Protein AF-L0IAI2-F1 (afdb_monomer_lite)

Organism: Halovivax ruber (strain DSM 18193 / JCM 13892 / XH-70) (NCBI:txid797302)

Sequence (176 aa):
MTDDTSDASGDGGDRSEIDTSEPEEVDPESPGTKSDTTEPTGTSMTYGDVDATESQTPESASETSPMGDLADELSPGSDGAEVQALFDEMDVATLDGERVWAQLEAADDPPTGEIHEREIRDIDKRRYCHQCVHFADPPAVRCEHEGTSILELVDVQTVKVANCPVVLEEESIEDR

pLDDT: mean 70.78, std 18.18, range [42.0, 94.38]

Radius of gyration: 34.03 Å; chains: 1; bounding box: 61×68×107 Å

Structure (mmCIF, N/CA/C/O backbone):
data_AF-L0IAI2-F1
#
_entry.id   AF-L0IAI2-F1
#
loop_
_atom_site.group_PDB
_atom_site.id
_atom_site.type_symbol
_atom_site.label_atom_id
_atom_site.label_alt_id
_atom_site.label_comp_id
_atom_site.label_asym_id
_atom_site.label_entity_id
_atom_site.label_seq_id
_atom_site.pdbx_PDB_ins_code
_atom_site.Cartn_x
_atom_site.Cartn_y
_atom_site.Cartn_z
_atom_site.occupancy
_atom_site.B_iso_or_equiv
_atom_site.auth_seq_id
_atom_site.auth_comp_id
_atom_site.auth_asym_id
_atom_site.auth_atom_id
_atom_site.pdbx_PDB_model_num
ATOM 1 N N . MET A 1 1 ? -31.134 41.685 -59.760 1.00 51.19 1 MET A N 1
ATOM 2 C CA . MET A 1 1 ? -32.005 40.584 -59.311 1.00 51.19 1 MET A CA 1
ATOM 3 C C . MET A 1 1 ? -31.641 40.330 -57.866 1.00 51.19 1 MET A C 1
ATOM 5 O O . MET A 1 1 ? -30.514 39.944 -57.599 1.00 51.19 1 MET A O 1
ATOM 9 N N . THR A 1 2 ? -32.531 40.748 -56.977 1.00 59.38 2 THR A N 1
ATOM 10 C CA . THR A 1 2 ? -32.508 40.552 -55.524 1.00 59.38 2 THR A CA 1
ATOM 11 C C . THR A 1 2 ? -33.102 39.191 -55.180 1.00 59.38 2 THR A C 1
ATOM 13 O O . THR A 1 2 ? -34.096 38.827 -55.802 1.00 59.38 2 THR A O 1
ATOM 16 N N . ASP A 1 3 ? -32.514 38.518 -54.195 1.00 54.16 3 ASP A N 1
ATOM 17 C CA . ASP A 1 3 ? -33.100 37.498 -53.304 1.00 54.16 3 ASP A CA 1
ATOM 18 C C . ASP A 1 3 ? -32.041 37.340 -52.187 1.00 54.16 3 ASP A C 1
ATOM 20 O O . ASP A 1 3 ? -30.896 37.010 -52.490 1.00 54.16 3 ASP A O 1
ATOM 24 N N . ASP A 1 4 ? -32.158 37.917 -50.990 1.00 52.59 4 ASP A N 1
ATOM 25 C CA . ASP A 1 4 ? -33.140 37.742 -49.905 1.00 52.59 4 ASP A CA 1
ATOM 26 C C . ASP A 1 4 ? -33.240 36.303 -49.386 1.00 52.59 4 ASP A C 1
ATOM 28 O O . ASP A 1 4 ? -34.077 35.518 -49.811 1.00 52.59 4 ASP A O 1
ATOM 32 N N . THR A 1 5 ? -32.388 35.981 -48.411 1.00 61.41 5 THR A N 1
ATOM 33 C CA . THR A 1 5 ? -32.703 34.960 -47.410 1.00 61.41 5 THR A CA 1
ATOM 34 C C . THR A 1 5 ? -32.383 35.526 -46.035 1.00 61.41 5 THR A C 1
ATOM 36 O O . THR A 1 5 ? -31.220 35.644 -45.642 1.00 61.41 5 THR A O 1
ATOM 39 N N . SER A 1 6 ? -33.447 35.915 -45.345 1.00 58.81 6 SER A N 1
ATOM 40 C CA . SER A 1 6 ? -33.473 36.257 -43.927 1.00 58.81 6 SER A CA 1
ATOM 41 C C . SER A 1 6 ? -33.656 35.002 -43.057 1.00 58.81 6 SER A C 1
ATOM 43 O O . SER A 1 6 ? -34.162 33.989 -43.536 1.00 58.81 6 SER A O 1
ATOM 45 N N . ASP A 1 7 ? -33.345 35.168 -41.766 1.00 48.59 7 ASP A N 1
ATOM 46 C CA . ASP A 1 7 ? -33.881 34.443 -40.595 1.00 48.59 7 ASP A CA 1
ATOM 47 C C . ASP A 1 7 ? -33.003 33.350 -39.947 1.00 48.59 7 ASP A C 1
ATOM 49 O O . ASP A 1 7 ? -32.886 32.231 -40.437 1.00 48.59 7 ASP A O 1
ATOM 53 N N . ALA A 1 8 ? -32.399 33.681 -38.796 1.00 56.66 8 ALA A N 1
ATOM 54 C CA . ALA A 1 8 ? -32.869 33.175 -37.498 1.00 56.66 8 ALA A CA 1
ATOM 55 C C . ALA A 1 8 ? -32.028 33.749 -36.339 1.00 56.66 8 ALA A C 1
ATOM 57 O O . ALA A 1 8 ? -30.804 33.634 -36.296 1.00 56.66 8 ALA A O 1
ATOM 58 N N . SER A 1 9 ? -32.726 34.370 -35.391 1.00 52.81 9 SER A N 1
ATOM 59 C CA . SER A 1 9 ? -32.230 34.891 -34.117 1.00 52.81 9 SER A CA 1
ATOM 60 C C . SER A 1 9 ? -31.781 33.785 -33.152 1.00 52.81 9 SER A C 1
ATOM 62 O O . SER A 1 9 ? -32.463 32.774 -33.007 1.00 52.81 9 SER A O 1
ATOM 64 N N . GLY A 1 10 ? -30.707 34.045 -32.406 1.00 48.53 10 GLY A N 1
ATOM 65 C CA . GLY A 1 10 ? -30.339 33.364 -31.158 1.00 48.53 10 GLY A CA 1
ATOM 66 C C . GLY A 1 10 ? -29.362 34.265 -30.401 1.00 48.53 10 GLY A C 1
ATOM 67 O O . GLY A 1 10 ? -28.266 34.517 -30.885 1.00 48.53 10 GLY A O 1
ATOM 68 N N . ASP A 1 11 ? -29.865 35.030 -29.433 1.00 50.22 11 ASP A N 1
ATOM 69 C CA . ASP A 1 11 ? -29.604 34.797 -28.003 1.00 50.22 11 ASP A CA 1
ATOM 70 C C . ASP A 1 11 ? -28.122 35.073 -27.655 1.00 50.22 11 ASP A C 1
ATOM 72 O O . ASP A 1 11 ? -27.223 34.302 -27.954 1.00 50.22 11 ASP A O 1
ATOM 76 N N . GLY A 1 12 ? -27.758 36.253 -27.155 1.00 54.12 12 GLY A N 1
ATOM 77 C CA . GLY A 1 12 ? -28.294 36.776 -25.901 1.00 54.12 12 GLY A CA 1
ATOM 78 C C . GLY A 1 12 ? -27.580 36.206 -24.666 1.00 54.12 12 GLY A C 1
ATOM 79 O O . GLY A 1 12 ? -28.111 36.340 -23.575 1.00 54.12 12 GLY A O 1
ATOM 80 N N . GLY A 1 13 ? -26.402 35.587 -24.815 1.00 46.41 13 GLY A N 1
ATOM 81 C CA . GLY A 1 13 ? -25.606 35.048 -23.709 1.00 46.41 13 GLY A CA 1
ATOM 82 C C . GLY A 1 13 ? -24.503 35.992 -23.235 1.00 46.41 13 GLY A C 1
ATOM 83 O O . GLY A 1 13 ? -23.472 36.145 -23.886 1.00 46.41 13 GLY A O 1
ATOM 84 N N . ASP A 1 14 ? -24.769 36.613 -22.096 1.00 46.81 14 ASP A N 1
ATOM 85 C CA . ASP A 1 14 ? -23.903 37.416 -21.243 1.00 46.81 14 ASP A CA 1
ATOM 86 C C . ASP A 1 14 ? -22.479 36.843 -21.099 1.00 46.81 14 ASP A C 1
ATOM 88 O O . ASP A 1 14 ? -22.259 35.711 -20.670 1.00 46.81 14 ASP A O 1
ATOM 92 N N . ARG A 1 15 ? -21.493 37.648 -21.487 1.00 54.19 15 ARG A N 1
ATOM 93 C CA . ARG A 1 15 ? -20.072 37.392 -21.253 1.00 54.19 15 ARG A CA 1
ATOM 94 C C . ARG A 1 15 ? -19.790 37.873 -19.843 1.00 54.19 15 ARG A C 1
ATOM 96 O O . ARG A 1 15 ? -19.491 39.047 -19.658 1.00 54.19 15 ARG A O 1
ATOM 103 N N . SER A 1 16 ? -19.922 36.970 -18.876 1.00 53.28 16 SER A N 1
ATOM 104 C CA . SER A 1 16 ? -19.410 37.202 -17.533 1.00 53.28 16 SER A CA 1
ATOM 105 C C . SER A 1 16 ? -17.910 37.462 -17.641 1.00 53.28 16 SER A C 1
ATOM 107 O O . SER A 1 16 ? -17.116 36.566 -17.930 1.00 53.28 16 SER A O 1
ATOM 109 N N . GLU A 1 17 ? -17.554 38.731 -17.483 1.00 54.56 17 GLU A N 1
ATOM 110 C CA . GLU A 1 17 ? -16.212 39.175 -17.160 1.00 54.56 17 GLU A CA 1
ATOM 111 C C . GLU A 1 17 ? -15.797 38.410 -15.904 1.00 54.56 17 GLU A C 1
ATOM 113 O O . GLU A 1 17 ? -16.387 38.565 -14.835 1.00 54.56 17 GLU A O 1
ATOM 118 N N . ILE A 1 18 ? -14.836 37.503 -16.055 1.00 54.34 18 ILE A N 1
ATOM 119 C CA . ILE A 1 18 ? -14.130 36.964 -14.905 1.00 54.34 18 ILE A CA 1
ATOM 120 C C . ILE A 1 18 ? -13.390 38.137 -14.264 1.00 54.34 18 ILE A C 1
ATOM 122 O O . ILE A 1 18 ? -12.501 38.741 -14.863 1.00 54.34 18 ILE A O 1
ATOM 126 N N . ASP A 1 19 ? -13.836 38.498 -13.068 1.00 43.12 19 ASP A N 1
ATOM 127 C CA . ASP A 1 19 ? -13.160 39.429 -12.183 1.00 43.12 19 ASP A CA 1
ATOM 128 C C . ASP A 1 19 ? -11.783 38.838 -11.858 1.00 43.12 19 ASP A C 1
ATOM 130 O O . ASP A 1 19 ? -11.647 37.884 -11.089 1.00 43.12 19 ASP A O 1
ATOM 134 N N . THR A 1 20 ? -10.757 39.349 -12.534 1.00 50.75 20 THR A N 1
ATOM 135 C CA . THR A 1 20 ? -9.365 39.148 -12.144 1.00 50.75 20 THR A CA 1
ATOM 136 C C . THR A 1 20 ? -9.177 39.892 -10.832 1.00 50.75 20 THR A C 1
ATOM 138 O O . THR A 1 20 ? -8.822 41.069 -10.824 1.00 50.75 20 THR A O 1
ATOM 141 N N . SER A 1 21 ? -9.445 39.217 -9.719 1.00 50.56 21 SER A N 1
ATOM 142 C CA . SER A 1 21 ? -9.032 39.703 -8.414 1.00 50.56 21 SER A CA 1
ATOM 143 C C . SER A 1 21 ? -7.499 39.709 -8.375 1.00 50.56 21 SER A C 1
ATOM 145 O O . SER A 1 21 ? -6.835 38.672 -8.393 1.00 50.56 21 SER A O 1
ATOM 147 N N . GLU A 1 22 ? -6.964 40.922 -8.420 1.00 59.03 22 GLU A N 1
ATOM 148 C CA . GLU A 1 22 ? -5.575 41.311 -8.209 1.00 59.03 22 GLU A CA 1
ATOM 149 C C . GLU A 1 22 ? -5.024 40.662 -6.920 1.00 59.03 22 GLU A C 1
ATOM 151 O O . GLU A 1 22 ? -5.684 40.738 -5.880 1.00 59.03 22 GLU A O 1
ATOM 156 N N . PRO A 1 23 ? -3.857 39.989 -6.935 1.00 56.69 23 PRO A N 1
ATOM 157 C CA . PRO A 1 23 ? -3.213 39.592 -5.691 1.00 56.69 23 PRO A CA 1
ATOM 158 C C . PRO A 1 23 ? -2.683 40.851 -4.998 1.00 56.69 23 PRO A C 1
ATOM 160 O O . PRO A 1 23 ? -1.851 41.558 -5.562 1.00 56.69 23 PRO A O 1
ATOM 163 N N . GLU A 1 24 ? -3.163 41.129 -3.783 1.00 53.38 24 GLU A N 1
ATOM 164 C CA . GLU A 1 24 ? -2.619 42.202 -2.949 1.00 53.38 24 GLU A CA 1
ATOM 165 C C . GLU A 1 24 ? -1.100 42.024 -2.782 1.00 53.38 24 GLU A C 1
ATOM 167 O O . GLU A 1 24 ? -0.621 40.986 -2.313 1.00 53.38 24 GLU A O 1
ATOM 172 N N . GLU A 1 25 ? -0.341 43.053 -3.167 1.00 50.03 25 GLU A N 1
ATOM 173 C CA . GLU A 1 25 ? 1.066 43.192 -2.811 1.00 50.03 25 GLU A CA 1
ATOM 174 C C . GLU A 1 25 ? 1.179 43.274 -1.286 1.00 50.03 25 GLU A C 1
ATOM 176 O O . GLU A 1 25 ? 0.813 44.268 -0.657 1.00 50.03 25 GLU A O 1
ATOM 181 N N . VAL A 1 26 ? 1.698 42.209 -0.679 1.00 52.41 26 VAL A N 1
ATOM 182 C CA . VAL A 1 26 ? 2.113 42.227 0.721 1.00 52.41 26 VAL A CA 1
ATOM 183 C C . VAL A 1 26 ? 3.391 43.051 0.844 1.00 52.41 26 VAL A C 1
ATOM 185 O O . VAL A 1 26 ? 4.487 42.615 0.498 1.00 52.41 26 VAL A O 1
ATOM 188 N N . ASP A 1 27 ? 3.213 44.272 1.326 1.00 46.91 27 ASP A N 1
ATOM 189 C CA . ASP A 1 27 ? 4.255 45.199 1.743 1.00 46.91 27 ASP A CA 1
ATOM 190 C C . ASP A 1 27 ? 5.221 44.544 2.763 1.00 46.91 27 ASP A C 1
ATOM 192 O O . ASP A 1 27 ? 4.778 44.081 3.821 1.00 46.91 27 ASP A O 1
ATOM 196 N N . PRO A 1 28 ? 6.538 44.455 2.478 1.00 48.66 28 PRO A N 1
ATOM 197 C CA . PRO A 1 28 ? 7.515 43.950 3.432 1.00 48.66 28 PRO A CA 1
ATOM 198 C C . PRO A 1 28 ? 8.182 45.088 4.223 1.00 48.66 28 PRO A C 1
ATOM 200 O O . PRO A 1 28 ? 9.406 45.235 4.188 1.00 48.66 28 PRO A O 1
ATOM 203 N N . GLU A 1 29 ? 7.425 45.867 4.996 1.00 46.66 29 GLU A N 1
ATOM 204 C CA . GLU A 1 29 ? 8.013 46.719 6.033 1.00 46.66 29 GLU A CA 1
ATOM 205 C C . GLU A 1 29 ? 8.172 45.968 7.369 1.00 46.66 29 GLU A C 1
ATOM 207 O O . GLU A 1 29 ? 7.258 45.764 8.169 1.00 46.66 29 GLU A O 1
ATOM 212 N N . SER A 1 30 ? 9.416 45.550 7.614 1.00 48.81 30 SER A N 1
ATOM 213 C CA . SER A 1 30 ? 9.928 45.090 8.908 1.00 48.81 30 SER A CA 1
ATOM 214 C C . SER A 1 30 ? 9.911 46.232 9.938 1.00 48.81 30 SER A C 1
ATOM 216 O O . SER A 1 30 ? 10.247 47.367 9.596 1.00 48.81 30 SER A O 1
ATOM 218 N N . PRO A 1 31 ? 9.679 45.943 11.234 1.00 48.09 31 PRO A N 1
ATOM 219 C CA . PRO A 1 31 ? 10.849 45.949 12.111 1.00 48.09 31 PRO A CA 1
ATOM 220 C C . PRO A 1 31 ? 10.802 44.926 13.260 1.00 48.09 31 PRO A C 1
ATOM 222 O O . PRO A 1 31 ? 9.879 44.879 14.063 1.00 48.09 31 PRO A O 1
ATOM 225 N N . GLY A 1 32 ? 11.915 44.207 13.411 1.00 45.06 32 GLY A N 1
ATOM 226 C CA . GLY A 1 32 ? 12.555 43.977 14.707 1.00 45.06 32 GLY A CA 1
ATOM 227 C C . GLY A 1 32 ? 11.850 43.072 15.722 1.00 45.06 32 GLY A C 1
ATOM 228 O O . GLY A 1 32 ? 11.155 43.542 16.613 1.00 45.06 32 GLY A O 1
ATOM 229 N N . THR A 1 33 ? 12.273 41.809 15.764 1.00 44.00 33 THR A N 1
ATOM 230 C CA . THR A 1 33 ? 12.607 41.199 17.055 1.00 44.00 33 THR A CA 1
ATOM 231 C C . THR A 1 33 ? 13.997 40.590 16.954 1.00 44.00 33 THR A C 1
ATOM 233 O O . THR A 1 33 ? 14.280 39.735 16.116 1.00 44.00 33 THR A O 1
ATOM 236 N N . LYS A 1 34 ? 14.925 41.124 17.745 1.00 48.84 34 LYS A N 1
ATOM 237 C CA . LYS A 1 34 ? 16.221 40.495 17.967 1.00 48.84 34 LYS A CA 1
ATOM 238 C C . LYS A 1 34 ? 15.917 39.301 18.868 1.00 48.84 34 LYS A C 1
ATOM 240 O O . LYS A 1 34 ? 15.806 39.480 20.076 1.00 48.84 34 LYS A O 1
ATOM 245 N N . SER A 1 35 ? 15.722 38.120 18.284 1.00 43.81 35 SER A N 1
ATOM 246 C CA . SER A 1 35 ? 15.815 36.890 19.065 1.00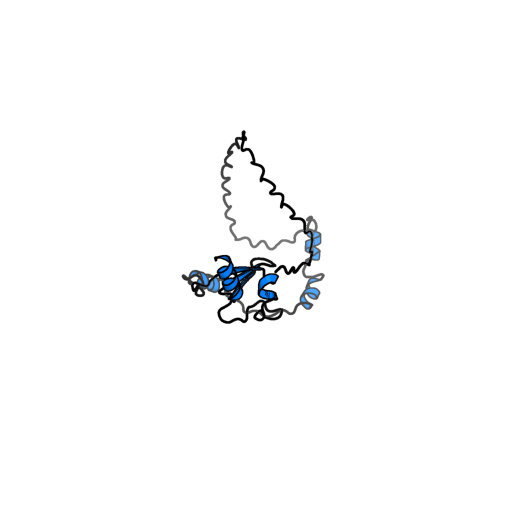 43.81 35 SER A CA 1
ATOM 247 C C . SER A 1 35 ? 17.252 36.790 19.542 1.00 43.81 35 SER A C 1
ATOM 249 O O . SER A 1 35 ? 18.175 36.526 18.775 1.00 43.81 35 SER A O 1
ATOM 251 N N . ASP A 1 36 ? 17.412 37.129 20.810 1.00 42.53 36 ASP A N 1
ATOM 252 C CA . ASP A 1 36 ? 18.570 36.849 21.625 1.00 42.53 36 ASP A CA 1
ATOM 253 C C . ASP A 1 36 ? 18.847 35.342 21.522 1.00 42.53 36 ASP A C 1
ATOM 255 O O . ASP A 1 36 ? 18.086 34.513 22.027 1.00 42.53 36 ASP A O 1
ATOM 259 N N . THR A 1 37 ? 19.896 34.982 20.779 1.00 49.16 37 THR A N 1
ATOM 260 C CA . THR A 1 37 ? 20.499 33.651 20.841 1.00 49.16 37 THR A CA 1
ATOM 261 C C . THR A 1 37 ? 21.083 33.509 22.239 1.00 49.16 37 THR A C 1
ATOM 263 O O . THR A 1 37 ? 22.255 33.786 22.480 1.00 49.16 37 THR A O 1
ATOM 266 N N . THR A 1 38 ? 20.250 33.082 23.180 1.00 54.09 38 THR A N 1
ATOM 267 C CA . THR A 1 38 ? 20.747 32.325 24.318 1.00 54.09 38 THR A CA 1
ATOM 268 C C . THR A 1 38 ? 21.020 30.929 23.787 1.00 54.09 38 THR A C 1
ATOM 270 O O . THR A 1 38 ? 20.109 30.135 23.571 1.00 54.09 38 THR A O 1
ATOM 273 N N . GLU A 1 39 ? 22.292 30.648 23.498 1.00 53.81 39 GLU A N 1
ATOM 274 C CA . GLU A 1 39 ? 22.762 29.273 23.373 1.00 53.81 39 GLU A CA 1
ATOM 275 C C . GLU A 1 39 ? 22.287 28.514 24.622 1.00 53.81 39 GLU A C 1
ATOM 277 O O . GLU A 1 39 ? 22.693 28.883 25.733 1.00 53.81 39 GLU A O 1
ATOM 282 N N . PRO A 1 40 ? 21.444 27.468 24.515 1.00 51.94 40 PRO A N 1
ATOM 283 C CA . PRO A 1 40 ? 21.348 26.527 25.606 1.00 51.94 40 PRO A CA 1
ATOM 284 C C . PRO A 1 40 ? 22.716 25.861 25.657 1.00 51.94 40 PRO A C 1
ATOM 286 O O . PRO A 1 40 ? 23.058 25.028 24.819 1.00 51.94 40 PRO A O 1
ATOM 289 N N . THR A 1 41 ? 23.533 26.306 26.612 1.00 49.84 41 THR A N 1
ATOM 290 C CA . THR A 1 41 ? 24.762 25.628 27.002 1.00 49.84 41 THR A CA 1
ATOM 291 C C . THR A 1 41 ? 24.417 24.155 27.082 1.00 49.84 41 THR A C 1
ATOM 293 O O . THR A 1 41 ? 23.549 23.785 27.875 1.00 49.84 41 THR A O 1
ATOM 296 N N . GLY A 1 42 ? 25.020 23.355 26.199 1.00 49.69 42 GLY A N 1
ATOM 297 C CA . GLY A 1 42 ? 24.801 21.923 26.141 1.00 49.69 42 GLY A CA 1
ATOM 298 C C . GLY A 1 42 ? 24.973 21.373 27.542 1.00 49.69 42 GLY A C 1
ATOM 299 O O . GLY A 1 42 ? 26.092 21.285 28.050 1.00 49.69 42 GLY A O 1
ATOM 300 N N . THR A 1 43 ? 23.851 21.060 28.192 1.00 50.06 43 THR A N 1
ATOM 301 C CA . THR A 1 43 ? 23.887 20.246 29.388 1.00 50.06 43 THR A CA 1
ATOM 302 C C . THR A 1 43 ? 24.355 18.904 28.862 1.00 50.06 43 THR A C 1
ATOM 304 O O . THR A 1 43 ? 23.645 18.196 28.149 1.00 50.06 43 THR A O 1
ATOM 307 N N . SER A 1 44 ? 25.644 18.654 29.062 1.00 51.25 44 SER A N 1
ATOM 308 C CA . SER A 1 44 ? 26.244 17.354 28.862 1.00 51.25 44 SER A CA 1
ATOM 309 C C . SER A 1 44 ? 25.493 16.428 29.804 1.00 51.25 44 SER A C 1
ATOM 311 O O . SER A 1 44 ? 25.792 16.355 30.997 1.00 51.25 44 SER A O 1
ATOM 313 N N . MET A 1 45 ? 24.441 15.795 29.288 1.00 53.22 45 MET A N 1
ATOM 314 C CA . MET A 1 45 ? 23.869 14.611 29.893 1.00 53.22 45 MET A CA 1
ATOM 315 C C . MET A 1 45 ? 24.972 13.569 29.776 1.00 53.22 45 MET A C 1
ATOM 317 O O . MET A 1 45 ? 25.110 12.880 28.769 1.00 53.22 45 MET A O 1
ATOM 321 N N . THR A 1 46 ? 25.835 13.536 30.786 1.00 54.03 46 THR A N 1
ATOM 322 C CA . THR A 1 46 ? 26.633 12.359 31.075 1.00 54.03 46 THR A CA 1
ATOM 323 C C . THR A 1 46 ? 25.621 11.245 31.263 1.00 54.03 46 THR A C 1
ATOM 325 O O . THR A 1 46 ? 24.935 11.195 32.282 1.00 54.03 46 THR A O 1
ATOM 328 N N . TYR A 1 47 ? 25.465 10.407 30.242 1.00 54.97 47 TYR A N 1
ATOM 329 C CA . TYR A 1 47 ? 24.787 9.134 30.382 1.00 54.97 47 TYR A CA 1
ATOM 330 C C . TYR A 1 47 ? 25.532 8.412 31.497 1.00 54.97 47 TYR A C 1
ATOM 332 O O . TYR A 1 47 ? 26.686 8.017 31.335 1.00 54.97 47 TYR A O 1
ATOM 340 N N . GLY A 1 48 ? 24.920 8.408 32.680 1.00 45.69 48 GLY A N 1
ATOM 341 C CA . GLY A 1 48 ? 25.387 7.605 33.787 1.00 45.69 48 GLY A CA 1
ATOM 342 C C . GLY A 1 48 ? 25.441 6.181 33.277 1.00 45.69 48 GLY A C 1
ATOM 343 O O . GLY A 1 48 ? 24.448 5.679 32.753 1.00 45.69 48 GLY A O 1
ATOM 344 N N . ASP A 1 49 ? 26.628 5.604 33.369 1.00 46.81 49 ASP A N 1
ATOM 345 C CA . ASP A 1 49 ? 26.893 4.185 33.235 1.00 46.81 49 ASP A CA 1
ATOM 346 C C . ASP A 1 49 ? 25.867 3.435 34.099 1.00 46.81 49 ASP A C 1
ATOM 348 O O . ASP A 1 49 ? 25.976 3.380 35.325 1.00 46.81 49 ASP A O 1
ATOM 352 N N . VAL A 1 50 ? 24.779 2.979 33.476 1.00 55.62 50 VAL A N 1
ATOM 353 C CA . VAL A 1 50 ? 23.861 2.036 34.104 1.00 55.62 50 VAL A CA 1
ATOM 354 C C . VAL A 1 50 ? 24.505 0.680 33.913 1.00 55.62 50 VAL A C 1
ATOM 356 O O . VAL A 1 50 ? 24.310 0.009 32.903 1.00 55.62 50 VAL A O 1
ATOM 359 N N . ASP A 1 51 ? 25.353 0.330 34.873 1.00 42.00 51 ASP A N 1
ATOM 360 C CA . ASP A 1 51 ? 25.866 -1.018 35.034 1.00 42.00 51 ASP A CA 1
ATOM 361 C C . ASP A 1 51 ? 24.658 -1.968 35.080 1.00 42.00 51 ASP A C 1
ATOM 363 O O . ASP A 1 51 ? 23.884 -2.012 36.040 1.00 42.00 51 ASP A O 1
ATOM 367 N N . ALA A 1 52 ? 24.423 -2.653 33.962 1.00 52.91 52 ALA A N 1
ATOM 368 C CA . ALA A 1 52 ? 23.329 -3.589 33.771 1.00 52.91 52 ALA A CA 1
ATOM 369 C C . ALA A 1 52 ? 23.659 -4.910 34.477 1.00 52.91 52 ALA A C 1
ATOM 371 O O . ALA A 1 52 ? 23.756 -5.962 33.847 1.00 52.91 52 ALA A O 1
ATOM 372 N N . THR A 1 53 ? 23.864 -4.857 35.794 1.00 50.03 53 THR A N 1
ATOM 373 C CA . THR A 1 53 ? 24.048 -6.045 36.632 1.00 50.03 53 THR A CA 1
ATOM 374 C C . THR A 1 53 ? 23.186 -6.047 37.887 1.00 50.03 53 THR A C 1
ATOM 376 O O . THR A 1 53 ? 23.517 -6.727 38.844 1.00 50.03 53 THR A O 1
ATOM 379 N N . GLU A 1 54 ? 22.008 -5.419 37.879 1.00 44.72 54 GLU A N 1
ATOM 380 C CA . GLU A 1 54 ? 20.970 -5.762 38.858 1.00 44.72 54 GLU A CA 1
ATOM 381 C C . GLU A 1 54 ? 19.672 -6.139 38.148 1.00 44.72 54 GLU A C 1
ATOM 383 O O . GLU A 1 54 ? 18.853 -5.300 37.777 1.00 44.72 54 GLU A O 1
ATOM 388 N N . SER A 1 55 ? 19.478 -7.451 37.978 1.00 44.25 55 SER A N 1
ATOM 389 C CA . SER A 1 55 ? 18.146 -8.041 37.861 1.00 44.25 55 SER A CA 1
ATOM 390 C C . SER A 1 55 ? 17.393 -7.762 39.159 1.00 44.25 55 SER A C 1
ATOM 392 O O . SER A 1 55 ? 17.315 -8.610 40.047 1.00 44.25 55 SER A O 1
ATOM 394 N N . GLN A 1 56 ? 16.857 -6.552 39.288 1.00 45.41 56 GLN A N 1
ATOM 395 C CA . GLN A 1 56 ? 15.816 -6.277 40.257 1.00 45.41 56 GLN A CA 1
ATOM 396 C C . GLN A 1 56 ? 14.605 -7.086 39.798 1.00 45.41 56 GLN A C 1
ATOM 398 O O . GLN A 1 56 ? 13.862 -6.692 38.902 1.00 45.41 56 GLN A O 1
ATOM 403 N N . THR A 1 57 ? 14.447 -8.274 40.389 1.00 44.62 57 THR A N 1
ATOM 404 C CA . THR A 1 57 ? 13.117 -8.863 40.557 1.00 44.62 57 THR A CA 1
ATOM 405 C C . THR A 1 57 ? 12.227 -7.722 41.034 1.00 44.62 57 THR A C 1
ATOM 407 O O . THR A 1 57 ? 12.620 -7.080 42.011 1.00 44.62 57 THR A O 1
ATOM 410 N N . PRO A 1 58 ? 11.110 -7.402 40.359 1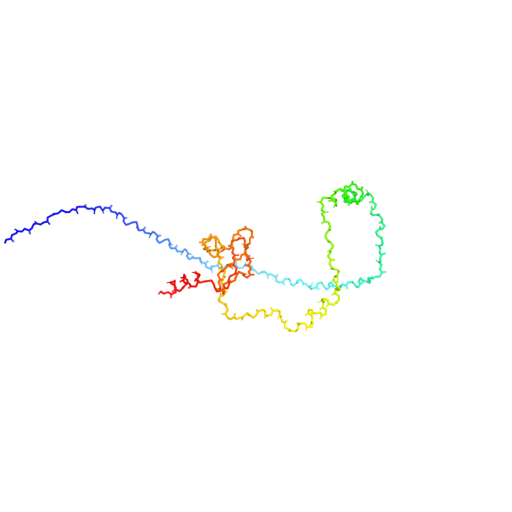.00 49.56 58 PRO A N 1
ATOM 411 C CA . PRO A 1 58 ? 10.205 -6.395 40.871 1.00 49.56 58 PRO A CA 1
ATOM 412 C C . PRO A 1 58 ? 9.707 -6.919 42.215 1.00 49.56 58 PRO A C 1
ATOM 414 O O . PRO A 1 58 ? 8.843 -7.791 42.279 1.00 49.56 58 PRO A O 1
ATOM 417 N N . GLU A 1 59 ? 10.317 -6.449 43.302 1.00 46.44 59 GLU A N 1
ATOM 418 C CA . GLU A 1 59 ? 9.720 -6.559 44.616 1.00 46.44 59 GLU A CA 1
ATOM 419 C C . GLU A 1 59 ? 8.382 -5.853 44.475 1.00 46.44 59 GLU A C 1
ATOM 421 O O . GLU A 1 59 ? 8.346 -4.666 44.143 1.00 46.44 59 GLU A O 1
ATOM 426 N N . SER A 1 60 ? 7.316 -6.650 44.569 1.00 52.59 60 SER A N 1
ATOM 427 C CA . SER A 1 60 ? 5.923 -6.289 44.335 1.00 52.59 60 SER A CA 1
ATOM 428 C C . SER A 1 60 ? 5.698 -4.801 44.550 1.00 52.59 60 SER A C 1
ATOM 430 O O . SER A 1 60 ? 5.868 -4.307 45.670 1.00 52.59 60 SER A O 1
ATOM 432 N N . ALA A 1 61 ? 5.354 -4.087 43.473 1.00 53.44 61 ALA A N 1
ATOM 433 C CA . ALA A 1 61 ? 4.890 -2.717 43.571 1.00 53.44 61 ALA A CA 1
ATOM 434 C C . ALA A 1 61 ? 3.782 -2.719 44.626 1.00 53.44 61 ALA A C 1
ATOM 436 O O . ALA A 1 61 ? 2.722 -3.295 44.405 1.00 53.44 61 ALA A O 1
ATOM 437 N N . SER A 1 62 ? 4.081 -2.194 45.817 1.00 57.22 62 SER A N 1
ATOM 438 C CA . SER A 1 62 ? 3.122 -2.190 46.918 1.00 57.22 62 SER A CA 1
ATOM 439 C C . SER A 1 62 ? 1.822 -1.575 46.413 1.00 57.22 62 SER A C 1
ATOM 441 O O . SER A 1 62 ? 1.861 -0.557 45.714 1.00 57.22 62 SER A O 1
ATOM 443 N N . GLU A 1 63 ? 0.701 -2.182 46.798 1.00 57.03 63 GLU A N 1
ATOM 444 C CA . GLU A 1 63 ? -0.699 -1.894 46.434 1.00 57.03 63 GLU A CA 1
ATOM 445 C C . GLU A 1 63 ? -1.155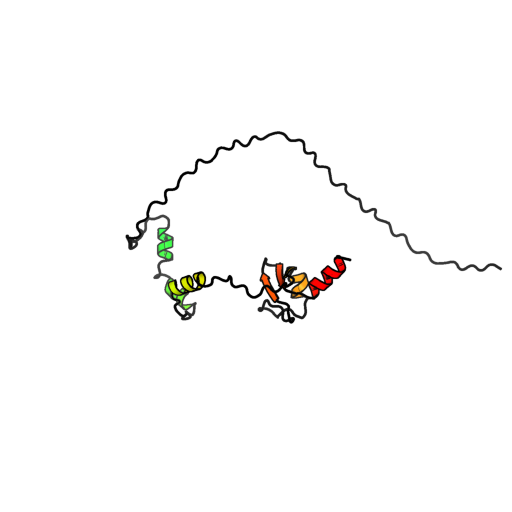 -0.433 46.702 1.00 57.03 63 GLU A C 1
ATOM 447 O O . GLU A 1 63 ? -2.333 -0.100 46.661 1.00 57.03 63 GLU A O 1
ATOM 452 N N . THR A 1 64 ? -0.225 0.473 47.004 1.00 62.66 64 THR A N 1
ATOM 453 C CA . THR A 1 64 ? -0.437 1.864 47.410 1.00 62.66 64 THR A CA 1
ATOM 454 C C . THR A 1 64 ? 0.206 2.892 46.471 1.00 62.66 64 THR A C 1
ATOM 456 O O . THR A 1 64 ? 0.283 4.069 46.821 1.00 62.66 64 THR A O 1
ATOM 459 N N . SER A 1 65 ? 0.701 2.489 45.298 1.00 74.38 65 SER A N 1
ATOM 460 C CA . SER A 1 65 ? 1.089 3.438 44.242 1.00 74.38 65 SER A CA 1
ATOM 461 C C . SER A 1 65 ? -0.146 3.940 43.482 1.00 74.38 65 SER A C 1
ATOM 463 O O . SER A 1 65 ? -1.103 3.189 43.322 1.00 74.38 65 SER A O 1
ATOM 465 N N . PRO A 1 66 ? -0.142 5.172 42.940 1.00 77.88 66 PRO A N 1
ATOM 466 C CA . PRO A 1 66 ? -1.288 5.735 42.210 1.00 77.88 66 PRO A CA 1
ATOM 467 C C . PRO A 1 66 ? -1.692 4.944 40.951 1.00 77.88 66 PRO A C 1
ATOM 469 O O . PRO A 1 66 ? -2.757 5.188 40.398 1.00 77.88 66 PRO A O 1
ATOM 472 N N . MET A 1 67 ? -0.851 4.006 40.504 1.00 78.81 67 MET A N 1
ATOM 473 C CA . MET A 1 67 ? -1.107 3.079 39.393 1.00 78.81 67 MET A CA 1
ATOM 474 C C . MET A 1 67 ? -1.279 1.618 39.862 1.00 78.81 67 MET A C 1
ATOM 476 O O . MET A 1 67 ? -1.336 0.722 39.030 1.00 78.81 67 MET A O 1
ATOM 480 N N . GLY A 1 68 ? -1.315 1.358 41.175 1.00 79.25 68 GLY A N 1
ATOM 481 C CA . GLY A 1 68 ? -1.385 0.004 41.739 1.00 79.25 68 GLY A CA 1
ATOM 482 C C . GLY A 1 68 ? -2.676 -0.731 41.378 1.00 79.25 68 GLY A C 1
ATOM 483 O O . GLY A 1 68 ? -2.626 -1.909 41.059 1.00 79.25 68 GLY A O 1
ATOM 484 N N . ASP A 1 69 ? -3.795 -0.008 41.321 1.00 76.62 69 ASP A N 1
ATOM 485 C CA . ASP A 1 69 ? -5.113 -0.537 40.935 1.00 76.62 69 ASP A CA 1
ATOM 486 C C . ASP A 1 69 ? -5.121 -1.060 39.483 1.00 76.62 69 ASP A C 1
ATOM 488 O O . ASP A 1 69 ? -5.584 -2.161 39.206 1.00 76.62 69 ASP A O 1
ATOM 492 N N . LEU A 1 70 ? -4.480 -0.325 38.563 1.00 79.88 70 LEU A N 1
ATOM 493 C CA . LEU A 1 70 ? -4.313 -0.747 37.166 1.00 79.88 70 LEU A CA 1
ATOM 494 C C . LEU A 1 70 ? -3.350 -1.933 37.030 1.00 79.88 70 LEU A C 1
ATOM 496 O O . LEU A 1 70 ? -3.514 -2.764 36.144 1.00 79.88 70 LEU A O 1
ATOM 500 N N . ALA A 1 71 ? -2.320 -2.005 37.877 1.00 77.94 71 ALA A N 1
ATOM 501 C CA . ALA A 1 71 ? -1.391 -3.130 37.878 1.00 77.94 71 ALA A CA 1
ATOM 502 C C . ALA A 1 71 ? -2.058 -4.420 38.389 1.00 77.94 71 ALA A C 1
ATOM 504 O O . ALA A 1 71 ? -1.741 -5.502 37.897 1.00 77.94 71 ALA A O 1
ATOM 505 N N . ASP A 1 72 ? -2.992 -4.306 39.334 1.00 76.44 72 ASP A N 1
ATOM 506 C CA . ASP A 1 72 ? -3.796 -5.427 39.828 1.00 76.44 72 ASP A CA 1
ATOM 507 C C . ASP A 1 72 ? -4.814 -5.889 38.769 1.00 76.44 72 ASP A C 1
ATOM 509 O O . ASP A 1 72 ? -4.895 -7.078 38.471 1.00 76.44 72 ASP A O 1
ATOM 513 N N . GLU A 1 73 ? -5.483 -4.953 38.084 1.00 73.50 73 GLU A N 1
ATOM 514 C CA . GLU A 1 73 ? -6.407 -5.258 36.977 1.00 73.50 73 GLU A CA 1
ATOM 515 C C . GLU A 1 73 ? -5.704 -5.919 35.777 1.00 73.50 73 GLU A C 1
ATOM 517 O O . GLU A 1 73 ? -6.232 -6.839 35.155 1.00 73.50 73 GLU A O 1
ATOM 522 N N . LEU A 1 74 ? -4.473 -5.502 35.472 1.00 73.19 74 LEU A N 1
ATOM 523 C CA . LEU A 1 74 ? -3.651 -6.103 34.417 1.00 73.19 74 LEU A CA 1
ATOM 524 C C . LEU A 1 74 ? -2.884 -7.348 34.882 1.00 73.19 74 LEU A C 1
ATOM 526 O O . LEU A 1 74 ? -2.163 -7.958 34.083 1.00 73.19 74 LEU A O 1
ATOM 530 N N . SER A 1 75 ? -2.999 -7.734 36.156 1.00 70.75 75 SER A N 1
ATOM 531 C CA . SER A 1 75 ? -2.314 -8.920 36.649 1.00 70.75 75 SER A CA 1
ATOM 532 C C . SER A 1 75 ? -2.886 -10.171 35.974 1.00 70.75 75 SER A C 1
ATOM 534 O O . SER A 1 75 ? -4.103 -10.332 35.862 1.00 70.75 75 SER A O 1
ATOM 536 N N . PRO A 1 76 ? -2.025 -11.111 35.543 1.00 61.56 76 PRO A N 1
ATOM 537 C CA . PRO A 1 76 ? -2.382 -12.222 34.652 1.00 61.56 76 PRO A CA 1
ATOM 538 C C . PRO A 1 76 ? -3.332 -13.276 35.262 1.00 61.56 76 PRO A C 1
ATOM 540 O O . PRO A 1 76 ? -3.507 -14.349 34.689 1.00 61.56 76 PRO A O 1
ATOM 543 N N . GLY A 1 77 ? -3.931 -13.001 36.424 1.00 60.44 77 GLY A N 1
ATOM 544 C CA . GLY A 1 77 ? -4.797 -13.909 37.171 1.00 60.44 77 GLY A CA 1
ATOM 545 C C . GLY A 1 77 ? -6.286 -13.551 37.203 1.00 60.44 77 GLY A C 1
ATOM 546 O O . GLY A 1 77 ? -7.058 -14.428 37.580 1.00 60.44 77 GLY A O 1
ATOM 547 N N . SER A 1 78 ? -6.702 -12.330 36.833 1.00 60.38 78 SER A N 1
ATOM 548 C CA . SER A 1 78 ? -8.124 -11.937 36.912 1.00 60.38 78 SER A CA 1
ATOM 549 C C . SER A 1 78 ? -8.895 -12.277 35.629 1.00 60.38 78 SER A C 1
ATOM 551 O O . SER A 1 78 ? -9.850 -13.043 35.689 1.00 60.38 78 SER A O 1
ATOM 553 N N . ASP A 1 79 ? -8.413 -11.826 34.463 1.00 61.56 79 ASP A N 1
ATOM 554 C CA . ASP A 1 79 ? -9.131 -11.959 33.175 1.00 61.56 79 ASP A CA 1
ATOM 555 C C . ASP A 1 79 ? -8.175 -12.307 31.999 1.00 61.56 79 ASP A C 1
ATOM 557 O O . ASP A 1 79 ? -8.561 -12.426 30.837 1.00 61.56 79 ASP A O 1
ATOM 561 N N . GLY A 1 80 ? -6.879 -12.500 32.280 1.00 65.31 80 GLY A N 1
ATOM 562 C CA . GLY A 1 80 ? -5.835 -12.729 31.265 1.00 65.31 80 GLY A CA 1
ATOM 563 C C . GLY A 1 80 ? -5.943 -14.072 30.527 1.00 65.31 80 GLY A C 1
ATOM 564 O O . GLY A 1 80 ? -5.596 -14.179 29.350 1.00 65.31 80 GLY A O 1
ATOM 565 N N . ALA A 1 81 ? -6.445 -15.105 31.204 1.00 66.88 81 ALA A N 1
ATOM 566 C CA . ALA A 1 81 ? -6.564 -16.448 30.638 1.00 66.88 81 ALA A CA 1
ATOM 567 C C . ALA A 1 81 ? -7.764 -16.590 29.685 1.00 66.88 81 ALA A C 1
ATOM 569 O O . ALA A 1 81 ? -7.688 -17.335 28.709 1.00 66.88 81 ALA A O 1
ATOM 570 N N . GLU A 1 82 ? -8.864 -15.873 29.934 1.00 69.62 82 GLU A N 1
ATOM 571 C CA . GLU A 1 82 ? -10.023 -15.875 29.035 1.00 69.62 82 GLU A CA 1
ATOM 572 C C . GLU A 1 82 ? -9.753 -15.077 27.761 1.00 69.62 82 GLU A C 1
ATOM 574 O O . GLU A 1 82 ? -10.114 -15.538 26.681 1.00 69.62 82 GLU A O 1
ATOM 579 N N . VAL A 1 83 ? -9.039 -13.947 27.850 1.00 73.88 83 VAL A N 1
ATOM 580 C CA . VAL A 1 83 ? -8.633 -13.198 26.655 1.00 73.88 83 VAL A CA 1
ATOM 581 C C . VAL A 1 83 ? -7.627 -13.983 25.823 1.00 73.88 83 VAL A C 1
ATOM 583 O O . VAL A 1 83 ? -7.765 -14.001 24.608 1.00 73.88 83 VAL A O 1
ATOM 586 N N . GLN A 1 84 ? -6.683 -14.706 26.441 1.00 73.50 84 GLN A N 1
ATOM 587 C CA . GLN A 1 84 ? -5.768 -15.594 25.712 1.00 73.50 84 GLN A CA 1
ATOM 588 C C . GLN A 1 84 ? -6.508 -16.719 24.981 1.00 73.50 84 GLN A C 1
ATOM 590 O O . GLN A 1 84 ? -6.105 -17.085 23.888 1.00 73.50 84 GLN A O 1
ATOM 595 N N . ALA A 1 85 ? -7.621 -17.220 25.522 1.00 81.50 85 ALA A N 1
ATOM 596 C CA . ALA A 1 85 ? -8.435 -18.233 24.850 1.00 81.50 85 ALA A CA 1
ATOM 597 C C . ALA A 1 85 ? -9.219 -17.699 23.632 1.00 81.50 85 ALA A C 1
ATOM 599 O O . ALA A 1 85 ? -9.704 -18.497 22.829 1.00 81.50 85 ALA A O 1
ATOM 600 N N . LEU A 1 86 ? -9.364 -16.375 23.481 1.00 88.06 86 LEU A N 1
ATOM 601 C CA . LEU A 1 86 ? -9.989 -15.749 22.306 1.00 88.06 86 LEU A CA 1
ATOM 602 C C . LEU A 1 86 ? -9.031 -15.630 21.112 1.00 88.06 86 LEU A C 1
ATOM 604 O O . LEU A 1 86 ? -9.489 -15.369 19.998 1.00 88.06 86 LEU A O 1
ATOM 608 N N . PHE A 1 87 ? -7.727 -15.802 21.334 1.00 89.19 87 PHE A N 1
ATOM 609 C CA . PHE A 1 87 ? -6.707 -15.746 20.294 1.00 89.19 87 PHE A CA 1
ATOM 610 C C . PHE A 1 87 ? -6.068 -17.125 20.116 1.00 89.19 87 PHE A C 1
ATOM 612 O O . PHE A 1 87 ? -5.581 -17.727 21.067 1.00 89.19 87 PHE A O 1
ATOM 619 N N . ASP A 1 88 ? -6.025 -17.619 18.881 1.00 88.38 88 ASP A N 1
ATOM 620 C CA . ASP A 1 88 ? -5.229 -18.798 18.542 1.00 88.38 88 ASP A CA 1
ATOM 621 C C . ASP A 1 88 ? -3.744 -18.411 18.457 1.00 88.38 88 ASP A C 1
ATOM 623 O O . ASP A 1 88 ? -3.341 -17.621 17.598 1.00 88.38 88 ASP A O 1
ATOM 627 N N . GLU A 1 89 ? -2.921 -18.973 19.343 1.00 84.81 89 GLU A N 1
ATOM 628 C CA . GLU A 1 89 ? -1.467 -18.822 19.293 1.00 84.81 89 GLU A CA 1
ATOM 629 C C . GLU A 1 89 ? -0.900 -19.629 18.118 1.00 84.81 89 GLU A C 1
ATOM 631 O O . GLU A 1 89 ? -1.045 -20.851 18.038 1.00 84.81 89 GLU A O 1
ATOM 636 N N . MET A 1 90 ? -0.247 -18.937 17.187 1.00 89.06 90 MET A N 1
ATOM 637 C CA . MET A 1 90 ? 0.499 -19.566 16.102 1.00 89.06 90 MET A CA 1
ATOM 638 C C . MET A 1 90 ? 1.965 -19.697 16.510 1.00 89.06 90 MET A C 1
ATOM 640 O O . MET A 1 90 ? 2.617 -18.693 16.797 1.00 89.06 90 MET A O 1
ATOM 644 N N . ASP A 1 91 ? 2.490 -20.922 16.479 1.00 85.75 91 ASP A N 1
ATOM 645 C CA . ASP A 1 91 ? 3.919 -21.175 16.673 1.00 85.75 91 ASP A CA 1
ATOM 646 C C . ASP A 1 91 ? 4.707 -20.548 15.516 1.00 85.75 91 ASP A C 1
ATOM 648 O O . ASP A 1 91 ? 4.557 -20.923 14.347 1.00 85.75 91 ASP A O 1
ATOM 652 N N . VAL A 1 92 ? 5.522 -19.546 15.841 1.00 90.62 92 VAL A N 1
ATOM 653 C CA . VAL A 1 92 ? 6.443 -18.915 14.897 1.00 90.62 92 VAL A CA 1
ATOM 654 C C . VAL A 1 92 ? 7.847 -19.448 15.134 1.00 90.62 92 VAL A C 1
ATOM 656 O O . VAL A 1 92 ? 8.285 -19.626 16.269 1.00 90.62 92 VAL 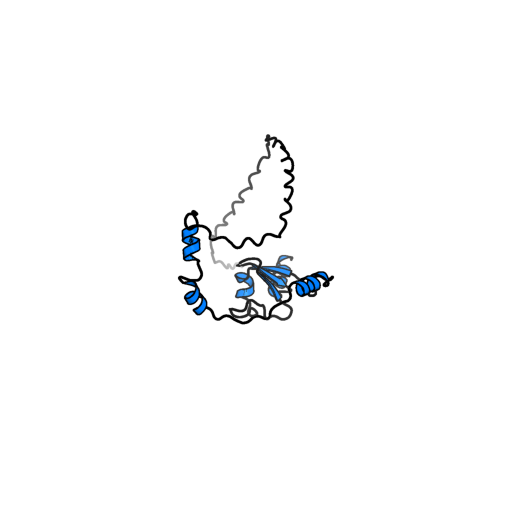A O 1
ATOM 659 N N . ALA A 1 93 ? 8.580 -19.676 14.046 1.00 86.94 93 ALA A N 1
ATOM 660 C CA . ALA A 1 93 ? 9.967 -20.101 14.143 1.00 86.94 93 ALA A CA 1
ATOM 661 C C . ALA A 1 93 ? 10.788 -19.064 14.925 1.00 86.94 93 ALA A C 1
ATOM 663 O O . ALA A 1 93 ? 10.744 -17.867 14.632 1.00 86.94 93 ALA A O 1
ATOM 664 N N . THR A 1 94 ? 11.567 -19.531 15.898 1.00 88.38 94 THR A N 1
ATOM 665 C CA . THR A 1 94 ? 12.473 -18.672 16.656 1.00 88.38 94 THR A CA 1
ATOM 666 C C . THR A 1 94 ? 13.624 -18.224 15.756 1.00 88.38 94 THR A C 1
ATOM 668 O O . THR A 1 94 ? 14.328 -19.037 15.154 1.00 88.38 94 THR A O 1
ATOM 671 N N . LEU A 1 95 ? 13.795 -16.908 15.626 1.00 89.44 95 LEU A N 1
ATOM 672 C CA . LEU A 1 95 ? 14.895 -16.315 14.871 1.00 89.44 95 LEU A CA 1
ATOM 673 C C . LEU A 1 95 ? 16.047 -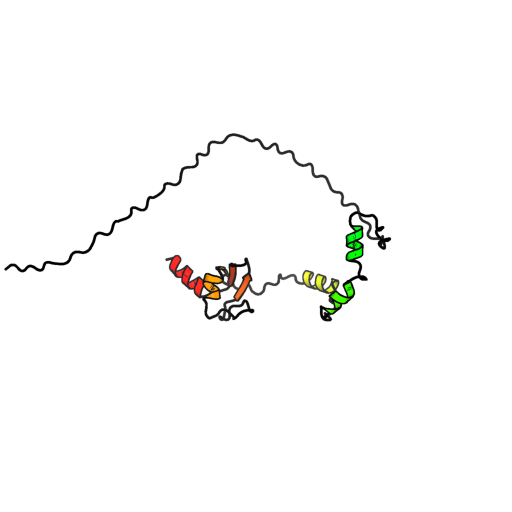15.995 15.822 1.00 89.44 95 LEU A C 1
ATOM 675 O O . LEU A 1 95 ? 15.846 -15.401 16.880 1.00 89.44 95 LEU A O 1
ATOM 679 N N . ASP A 1 96 ? 17.258 -16.380 15.433 1.00 90.31 96 ASP A N 1
ATOM 680 C CA . ASP A 1 96 ? 18.469 -16.011 16.160 1.00 90.31 96 ASP A CA 1
ATOM 681 C C . ASP A 1 96 ? 18.804 -14.542 15.874 1.00 90.31 96 ASP A C 1
ATOM 683 O O . ASP A 1 96 ? 19.211 -14.198 14.762 1.00 90.31 96 ASP A O 1
ATOM 687 N N . GLY A 1 97 ? 18.581 -13.674 16.864 1.00 89.12 97 GLY A N 1
ATOM 688 C CA . GLY A 1 97 ? 18.727 -12.226 16.703 1.00 89.12 97 GLY A CA 1
ATOM 689 C C . GLY A 1 97 ? 20.124 -11.825 16.237 1.00 89.12 97 GLY A C 1
ATOM 690 O O . GLY A 1 97 ? 20.251 -11.031 15.310 1.00 89.12 97 GLY A O 1
ATOM 691 N N . GLU A 1 98 ? 21.164 -12.436 16.807 1.00 90.50 98 GLU A N 1
ATOM 692 C CA . GLU A 1 98 ? 22.558 -12.148 16.453 1.00 90.50 98 GLU A CA 1
ATOM 693 C C . GLU A 1 98 ? 22.852 -12.490 14.989 1.00 90.50 98 GLU A C 1
ATOM 695 O O . GLU A 1 98 ? 23.445 -11.702 14.257 1.00 90.50 98 GLU A O 1
ATOM 700 N N . ARG A 1 99 ? 22.370 -13.643 14.515 1.00 89.56 99 ARG A N 1
ATOM 701 C CA . ARG A 1 99 ? 22.500 -14.034 13.111 1.00 89.56 99 ARG A CA 1
ATOM 702 C C . ARG A 1 99 ? 21.754 -13.104 12.159 1.00 89.56 99 ARG A C 1
ATOM 704 O O . ARG A 1 99 ? 22.252 -12.874 11.060 1.00 89.56 99 ARG A O 1
ATOM 711 N N . VAL A 1 100 ? 20.582 -12.596 12.542 1.00 91.62 100 VAL A N 1
ATOM 712 C CA . VAL A 1 100 ? 19.820 -11.641 11.718 1.00 91.62 100 VAL A CA 1
ATOM 713 C C . VAL A 1 100 ? 20.571 -10.315 11.608 1.00 91.62 100 VAL A C 1
ATOM 715 O O . VAL A 1 100 ? 20.713 -9.790 10.505 1.00 91.62 100 VAL A O 1
ATOM 718 N N . TRP A 1 101 ? 21.105 -9.811 12.722 1.00 89.75 101 TRP A N 1
ATOM 719 C CA . TRP A 1 101 ? 21.896 -8.581 12.730 1.00 89.75 101 TRP A CA 1
ATOM 720 C C . TRP A 1 101 ? 23.190 -8.730 11.932 1.00 89.75 101 TRP A C 1
ATOM 722 O O . TRP A 1 101 ? 23.450 -7.922 11.044 1.00 89.75 101 TRP A O 1
ATOM 732 N N . ALA A 1 102 ? 23.928 -9.821 12.137 1.00 88.31 102 ALA A N 1
ATOM 733 C CA . ALA A 1 102 ? 25.128 -10.120 11.363 1.00 88.31 102 ALA A CA 1
ATOM 734 C C . ALA A 1 102 ? 24.837 -10.255 9.858 1.00 88.31 102 ALA A C 1
ATOM 736 O O . ALA A 1 102 ? 25.660 -9.876 9.031 1.00 88.31 102 ALA A O 1
ATOM 737 N N . GLN A 1 103 ? 23.668 -10.784 9.479 1.00 86.06 103 GLN A N 1
ATOM 738 C CA . GLN A 1 103 ? 23.254 -10.871 8.078 1.00 86.06 103 GLN A CA 1
ATOM 739 C C . GLN A 1 103 ? 22.947 -9.495 7.475 1.00 86.06 103 GLN A C 1
ATOM 741 O O . GLN A 1 103 ? 23.259 -9.281 6.305 1.00 86.06 103 GLN A O 1
ATOM 746 N N . LEU A 1 104 ? 22.350 -8.580 8.243 1.00 84.06 104 LEU A N 1
ATOM 747 C CA . LEU A 1 104 ? 22.074 -7.216 7.791 1.00 84.06 104 LEU A CA 1
ATOM 748 C C . LEU A 1 104 ? 23.365 -6.403 7.639 1.00 84.06 104 LEU A C 1
ATOM 750 O O . LEU A 1 104 ? 23.521 -5.703 6.649 1.00 84.06 104 LEU A O 1
ATOM 754 N N . GLU A 1 105 ? 24.301 -6.531 8.580 1.00 84.88 105 GLU A N 1
ATOM 755 C CA . GLU A 1 105 ? 25.611 -5.869 8.504 1.00 84.88 105 GLU A CA 1
ATOM 756 C C . GLU A 1 105 ? 26.498 -6.446 7.394 1.00 84.88 105 GLU A C 1
ATOM 758 O O . GLU A 1 105 ? 27.257 -5.716 6.764 1.00 84.88 105 GLU A O 1
ATOM 763 N N . ALA A 1 106 ? 26.399 -7.754 7.131 1.00 82.31 106 ALA A N 1
ATOM 764 C CA . ALA A 1 106 ? 27.118 -8.408 6.039 1.00 82.31 106 ALA A CA 1
ATOM 765 C C . ALA A 1 106 ? 26.500 -8.139 4.656 1.00 82.31 106 ALA A C 1
ATOM 767 O O . ALA A 1 106 ? 27.156 -8.373 3.637 1.00 82.31 106 ALA A O 1
ATOM 768 N N . ALA A 1 107 ? 25.248 -7.677 4.597 1.00 77.38 107 ALA A N 1
ATOM 769 C CA . ALA A 1 107 ? 24.645 -7.169 3.376 1.00 77.38 107 ALA A CA 1
ATOM 770 C C . ALA A 1 107 ? 25.201 -5.760 3.096 1.00 77.38 107 ALA A C 1
ATOM 772 O O . ALA A 1 107 ? 24.594 -4.750 3.431 1.00 77.38 107 ALA A O 1
ATOM 773 N N . ASP A 1 108 ? 26.391 -5.712 2.490 1.00 60.88 108 ASP A N 1
ATOM 774 C CA . ASP A 1 108 ? 27.078 -4.473 2.074 1.00 60.88 108 ASP A CA 1
ATOM 775 C C . ASP A 1 108 ? 26.311 -3.726 0.960 1.00 60.88 108 ASP A C 1
ATOM 777 O O . ASP A 1 108 ? 26.496 -2.530 0.739 1.00 60.88 108 ASP A O 1
ATOM 781 N N . ASP A 1 109 ? 25.412 -4.433 0.271 1.00 61.62 109 ASP A N 1
ATOM 782 C CA . ASP A 1 109 ? 24.479 -3.855 -0.685 1.00 61.62 109 ASP A CA 1
ATOM 783 C C . ASP A 1 109 ? 23.166 -3.531 0.050 1.00 61.62 109 ASP A C 1
ATOM 785 O O . ASP A 1 109 ? 22.583 -4.433 0.671 1.00 61.62 109 ASP A O 1
ATOM 789 N N . PRO A 1 110 ? 22.641 -2.289 -0.035 1.00 58.25 110 PRO A N 1
ATOM 790 C CA . PRO A 1 110 ? 21.241 -2.068 0.304 1.00 58.25 110 PRO A CA 1
ATOM 791 C C . PRO A 1 110 ? 20.404 -3.071 -0.501 1.00 58.25 110 PRO A C 1
ATOM 793 O O . PRO A 1 110 ? 20.856 -3.497 -1.562 1.00 58.25 110 PRO A O 1
ATOM 796 N N . PRO A 1 111 ? 19.195 -3.471 -0.068 1.00 53.00 111 PRO A N 1
ATOM 797 C CA . PRO A 1 111 ? 18.289 -4.219 -0.929 1.00 53.00 111 PRO A CA 1
ATOM 798 C C . PRO A 1 111 ? 17.905 -3.332 -2.122 1.00 53.00 111 PRO A C 1
ATOM 800 O O . PRO A 1 111 ? 16.848 -2.708 -2.172 1.00 53.00 111 PRO A O 1
ATOM 803 N N . THR A 1 112 ? 18.803 -3.257 -3.095 1.00 51.28 112 THR A N 1
ATOM 804 C CA . THR A 1 112 ? 18.680 -2.632 -4.392 1.00 51.28 112 THR A CA 1
ATOM 805 C C . THR A 1 112 ? 17.917 -3.635 -5.232 1.00 51.28 112 THR A C 1
ATOM 807 O O . THR A 1 112 ? 18.419 -4.212 -6.189 1.00 51.28 112 THR A O 1
ATOM 810 N N . GLY A 1 113 ? 16.660 -3.887 -4.849 1.00 49.94 113 GLY A N 1
ATOM 811 C CA . GLY A 1 113 ? 15.704 -4.424 -5.802 1.00 49.94 113 GLY A CA 1
ATOM 812 C C . GLY A 1 113 ? 15.767 -3.483 -6.990 1.00 49.94 113 GLY A C 1
ATOM 813 O O . GLY A 1 113 ? 15.381 -2.327 -6.826 1.00 49.94 113 GLY A O 1
ATOM 814 N N . GLU A 1 114 ? 16.376 -3.950 -8.085 1.00 45.75 114 GLU A N 1
ATOM 815 C CA . GLU A 1 114 ? 16.867 -3.145 -9.196 1.00 45.75 114 GLU A CA 1
ATOM 816 C C . GLU A 1 114 ? 15.918 -1.969 -9.423 1.00 45.75 114 GLU A C 1
ATOM 818 O O . GLU A 1 114 ? 14.800 -2.111 -9.936 1.00 45.75 114 GLU A O 1
ATOM 823 N N . ILE A 1 115 ? 16.325 -0.780 -8.968 1.00 49.88 115 ILE A N 1
ATOM 824 C CA . ILE A 1 115 ? 15.680 0.445 -9.409 1.00 49.88 115 ILE A CA 1
ATOM 825 C C . ILE A 1 115 ? 16.233 0.618 -10.821 1.00 49.88 115 ILE A C 1
ATOM 827 O O . ILE A 1 115 ? 17.084 1.462 -11.082 1.00 49.88 115 ILE A O 1
ATOM 831 N N . HIS A 1 116 ? 15.765 -0.223 -11.753 1.00 49.94 116 HIS A N 1
ATOM 832 C CA . HIS A 1 116 ? 15.675 0.192 -13.140 1.00 49.94 116 HIS A CA 1
ATOM 833 C C . HIS A 1 116 ? 15.077 1.599 -13.121 1.00 49.94 116 HIS A C 1
ATOM 835 O O . HIS A 1 116 ? 14.303 1.908 -12.208 1.00 49.94 116 HIS A O 1
ATOM 841 N N . GLU A 1 117 ? 15.453 2.434 -14.082 1.00 62.69 117 GLU A N 1
ATOM 842 C CA . GLU A 1 117 ? 14.936 3.787 -14.299 1.00 62.69 117 GLU A CA 1
ATOM 843 C C . GLU A 1 117 ? 13.420 3.707 -14.558 1.00 62.69 117 GLU A C 1
ATOM 845 O O . GLU A 1 117 ? 12.931 3.823 -15.674 1.00 62.69 117 GLU A O 1
ATOM 850 N N . ARG A 1 118 ? 12.670 3.355 -13.520 1.00 74.94 118 ARG A N 1
ATOM 851 C CA . ARG A 1 118 ? 11.241 3.146 -13.518 1.00 74.94 118 ARG A CA 1
ATOM 852 C C . ARG A 1 118 ? 10.664 4.502 -13.249 1.00 74.94 118 ARG A C 1
ATOM 854 O O . ARG A 1 118 ? 11.097 5.207 -12.335 1.00 74.94 118 ARG A O 1
ATOM 861 N N . GLU A 1 119 ? 9.684 4.860 -14.047 1.00 82.88 119 GLU A N 1
ATOM 862 C CA . GLU A 1 119 ? 9.043 6.139 -13.893 1.00 82.88 119 GLU A CA 1
ATOM 863 C C . GLU A 1 119 ? 8.112 6.055 -12.688 1.00 82.88 119 GLU A C 1
ATOM 865 O O . GLU A 1 119 ? 7.071 5.395 -12.720 1.00 82.88 119 GLU A O 1
ATOM 870 N N . ILE A 1 120 ? 8.574 6.623 -11.573 1.00 89.94 120 ILE A N 1
ATOM 871 C CA . ILE A 1 120 ? 7.872 6.603 -10.293 1.00 89.94 120 ILE A CA 1
ATOM 872 C C . ILE A 1 120 ? 7.071 7.893 -10.157 1.00 89.94 120 ILE A C 1
ATOM 874 O O . ILE A 1 120 ? 7.607 8.993 -10.335 1.00 89.94 120 ILE A O 1
ATOM 878 N N . ARG A 1 121 ? 5.791 7.747 -9.813 1.00 89.88 121 ARG A N 1
ATOM 879 C CA . ARG A 1 121 ? 4.856 8.852 -9.595 1.00 89.88 121 ARG A CA 1
ATOM 880 C C . ARG A 1 121 ? 3.989 8.607 -8.371 1.00 89.88 121 ARG A C 1
ATOM 882 O O . ARG A 1 121 ? 3.626 7.466 -8.076 1.00 89.88 121 ARG A O 1
ATOM 889 N N . ASP A 1 122 ? 3.640 9.699 -7.705 1.00 94.19 122 ASP A N 1
ATOM 890 C CA . ASP A 1 122 ? 2.687 9.709 -6.601 1.00 94.19 122 ASP A CA 1
ATOM 891 C C . ASP A 1 122 ? 1.333 10.143 -7.154 1.00 94.19 122 ASP A C 1
ATOM 893 O O . ASP A 1 122 ? 1.208 11.226 -7.723 1.00 94.19 122 ASP A O 1
ATOM 897 N N . ILE A 1 123 ? 0.329 9.276 -7.032 1.00 93.38 123 ILE A N 1
ATOM 898 C CA . ILE A 1 123 ? -0.979 9.476 -7.660 1.00 93.38 123 ILE A CA 1
ATOM 899 C C . ILE A 1 123 ? -2.120 9.254 -6.676 1.00 93.38 123 ILE A C 1
ATOM 901 O O . ILE A 1 123 ? -2.009 8.466 -5.733 1.00 93.38 123 ILE A O 1
ATOM 905 N N . ASP A 1 124 ? -3.255 9.906 -6.933 1.00 94.38 124 ASP A N 1
ATOM 906 C CA . ASP A 1 124 ? -4.488 9.655 -6.189 1.00 94.38 124 ASP A CA 1
ATOM 907 C C . ASP A 1 124 ? -5.119 8.317 -6.617 1.00 94.38 124 ASP A C 1
ATOM 909 O O . ASP A 1 124 ? -5.550 8.111 -7.755 1.00 94.38 124 ASP A O 1
ATOM 913 N N . LYS A 1 125 ? -5.208 7.387 -5.671 1.00 91.62 125 LYS A N 1
ATOM 914 C CA . LYS A 1 125 ? -5.740 6.037 -5.856 1.00 91.62 125 LYS A CA 1
ATOM 915 C C . LYS A 1 125 ? -7.203 6.031 -6.312 1.00 91.62 125 LYS A C 1
ATOM 917 O O . LYS A 1 125 ? -7.583 5.136 -7.060 1.00 91.62 125 LYS A O 1
ATOM 922 N N . ARG A 1 126 ? -8.048 6.973 -5.876 1.00 91.38 126 ARG A N 1
ATOM 923 C CA . ARG A 1 126 ? -9.476 6.992 -6.259 1.00 91.38 126 ARG A CA 1
ATOM 924 C C . ARG A 1 126 ? -9.671 7.491 -7.682 1.00 91.38 126 ARG A C 1
ATOM 926 O O . ARG A 1 126 ? -10.577 7.019 -8.369 1.00 91.38 126 ARG A O 1
ATOM 933 N N . ARG A 1 127 ? -8.851 8.452 -8.102 1.00 90.56 127 ARG A N 1
ATOM 934 C CA . ARG A 1 127 ? -8.866 8.997 -9.459 1.00 90.56 127 ARG A CA 1
ATOM 935 C C . ARG A 1 127 ? -8.302 8.000 -10.466 1.00 90.56 127 ARG A C 1
ATOM 937 O O . ARG A 1 127 ? -8.934 7.785 -11.490 1.00 90.56 127 ARG A O 1
ATOM 944 N N . TYR A 1 128 ? -7.169 7.373 -10.155 1.00 91.31 128 TYR A N 1
ATOM 945 C CA . TYR A 1 128 ? -6.471 6.503 -11.102 1.00 91.31 128 TYR A CA 1
ATOM 946 C C . TYR A 1 128 ? -6.751 5.018 -10.853 1.00 91.31 128 TYR A C 1
ATOM 948 O O . TYR A 1 128 ? -7.397 4.360 -11.663 1.00 91.31 128 TYR A O 1
ATOM 956 N N . CYS A 1 129 ? -6.302 4.468 -9.723 1.00 91.88 129 CYS A N 1
ATOM 957 C CA . CYS A 1 129 ? -6.344 3.022 -9.483 1.00 91.88 129 CYS A CA 1
ATOM 958 C C . CYS A 1 129 ? -7.770 2.455 -9.404 1.00 91.88 129 CYS A C 1
ATOM 960 O O . CYS A 1 129 ? -8.070 1.488 -10.085 1.00 91.88 129 CYS A O 1
ATOM 962 N N . HIS A 1 130 ? -8.675 3.057 -8.629 1.00 90.56 130 HIS A N 1
ATOM 963 C CA . HIS A 1 130 ? -10.035 2.529 -8.432 1.00 90.56 130 HIS A CA 1
ATOM 964 C C . HIS A 1 130 ? -10.928 2.614 -9.681 1.00 90.56 130 HIS A C 1
ATOM 966 O O . HIS A 1 130 ? -11.979 1.980 -9.720 1.00 90.56 130 HIS A O 1
ATOM 972 N N . GLN A 1 131 ? -10.540 3.416 -10.674 1.00 89.06 131 GLN A N 1
ATOM 973 C CA . GLN A 1 131 ? -11.232 3.525 -11.963 1.00 89.06 131 GLN A CA 1
ATOM 974 C C . GLN A 1 131 ? -10.540 2.695 -13.054 1.00 89.06 131 GLN A C 1
ATOM 976 O O . GLN A 1 131 ? -11.084 2.526 -14.144 1.00 89.06 131 GLN A O 1
ATOM 981 N N . CYS A 1 132 ? -9.348 2.166 -12.767 1.00 92.31 132 CYS A N 1
ATOM 982 C CA . CYS A 1 132 ? -8.561 1.374 -13.692 1.00 92.31 132 CYS A CA 1
ATOM 983 C C . CYS A 1 132 ? -8.996 -0.094 -13.661 1.00 92.31 132 CYS A C 1
ATOM 985 O O . CYS A 1 132 ? -9.072 -0.717 -12.605 1.00 92.31 132 CYS A O 1
ATOM 987 N N . VAL A 1 133 ? -9.196 -0.675 -14.844 1.00 91.06 133 VAL A N 1
ATOM 988 C CA . VAL A 1 133 ? -9.575 -2.089 -15.015 1.00 91.06 133 VAL A CA 1
ATOM 989 C C . VAL A 1 133 ? -8.487 -3.077 -14.586 1.00 91.06 133 VAL A C 1
ATOM 991 O O . VAL A 1 133 ? -8.767 -4.259 -14.433 1.00 91.06 133 VAL A O 1
ATOM 994 N N . HIS A 1 134 ? -7.247 -2.610 -14.421 1.00 91.81 134 HIS A N 1
ATOM 995 C CA . HIS A 1 134 ? -6.108 -3.433 -14.011 1.00 91.81 134 HIS A CA 1
ATOM 996 C C . HIS A 1 134 ? -5.895 -3.461 -12.497 1.00 91.81 134 HIS A C 1
ATOM 998 O O . HIS A 1 134 ? -4.957 -4.101 -12.026 1.00 91.81 134 HIS A O 1
ATOM 1004 N N . PHE A 1 135 ? -6.687 -2.721 -11.725 1.00 93.31 135 PHE A N 1
ATOM 1005 C CA . PHE A 1 135 ? -6.550 -2.727 -10.278 1.00 93.31 135 PHE A CA 1
ATOM 1006 C C . PHE A 1 135 ? -7.183 -3.989 -9.696 1.00 93.31 135 PHE A C 1
ATOM 1008 O O . PHE A 1 135 ? -8.306 -4.341 -10.050 1.00 93.31 135 PHE A O 1
ATOM 1015 N N . ALA A 1 136 ? -6.451 -4.672 -8.816 1.00 92.62 136 ALA A N 1
ATOM 1016 C CA . ALA A 1 136 ? -6.938 -5.891 -8.190 1.00 92.62 136 ALA A CA 1
ATOM 1017 C C . ALA A 1 136 ? -8.180 -5.626 -7.323 1.00 92.62 136 ALA A C 1
ATOM 1019 O O . ALA A 1 136 ? -8.313 -4.572 -6.694 1.00 92.62 136 ALA A O 1
ATOM 1020 N N . ASP A 1 137 ? -9.065 -6.618 -7.249 1.00 89.75 137 ASP A N 1
ATOM 1021 C CA . ASP A 1 137 ? -10.235 -6.547 -6.382 1.00 89.75 137 ASP A CA 1
ATOM 1022 C C . ASP A 1 137 ? -9.833 -6.512 -4.890 1.00 89.75 137 ASP A C 1
ATOM 1024 O O . ASP A 1 137 ? -8.907 -7.222 -4.465 1.00 89.75 137 ASP A O 1
ATOM 1028 N N . PRO A 1 138 ? -10.548 -5.736 -4.051 1.00 90.06 138 PRO A N 1
ATOM 1029 C CA . PRO A 1 138 ? -10.348 -5.751 -2.606 1.00 90.06 138 PRO A CA 1
ATOM 1030 C C . PRO A 1 138 ? -10.447 -7.181 -2.039 1.00 90.06 138 PRO A C 1
ATOM 1032 O O . PRO A 1 138 ? -11.359 -7.921 -2.415 1.00 90.06 138 PRO A O 1
ATOM 1035 N N . PRO A 1 139 ? -9.557 -7.588 -1.112 1.00 88.00 139 PRO A N 1
ATOM 1036 C CA . PRO A 1 139 ? -8.673 -6.753 -0.287 1.00 88.00 139 PRO A CA 1
ATOM 1037 C C . PRO A 1 139 ? -7.266 -6.502 -0.861 1.00 88.00 139 PRO A C 1
ATOM 1039 O O . PRO A 1 139 ? -6.455 -5.855 -0.200 1.00 88.00 139 PRO A O 1
ATOM 1042 N N . ALA A 1 140 ? -6.937 -7.027 -2.043 1.00 89.38 140 ALA A N 1
ATOM 1043 C CA . ALA A 1 140 ? -5.587 -6.911 -2.585 1.00 89.38 140 ALA A CA 1
ATOM 1044 C C . ALA A 1 140 ? -5.326 -5.495 -3.125 1.00 89.38 140 ALA A C 1
ATOM 1046 O O . ALA A 1 140 ? -6.061 -5.004 -3.974 1.00 89.38 140 ALA A O 1
ATOM 1047 N N . VAL A 1 141 ? -4.246 -4.846 -2.678 1.00 90.25 141 VAL A N 1
ATOM 1048 C CA . VAL A 1 141 ? -3.831 -3.522 -3.174 1.00 90.25 141 VAL A CA 1
ATOM 1049 C C . VAL A 1 141 ? -2.639 -3.691 -4.113 1.00 90.25 141 VAL A C 1
ATOM 1051 O O . VAL A 1 141 ? -1.489 -3.523 -3.718 1.00 90.25 141 VAL A O 1
ATOM 1054 N N . ARG A 1 142 ? -2.912 -4.087 -5.360 1.00 91.62 142 ARG A N 1
ATOM 1055 C CA . ARG A 1 142 ? -1.890 -4.259 -6.405 1.00 91.62 142 ARG A CA 1
ATOM 1056 C C . ARG A 1 142 ? -2.438 -3.914 -7.787 1.00 91.62 142 ARG A C 1
ATOM 1058 O O . ARG A 1 142 ? -3.633 -4.050 -8.035 1.00 91.62 142 ARG A O 1
ATOM 1065 N N . CYS A 1 143 ? -1.552 -3.485 -8.679 1.00 92.88 143 CYS A N 1
ATOM 1066 C CA . CYS A 1 143 ? -1.846 -3.395 -10.107 1.00 92.88 143 CYS A CA 1
ATOM 1067 C C . CYS A 1 143 ? -1.555 -4.755 -10.758 1.00 92.88 143 CYS A C 1
ATOM 1069 O O . CYS A 1 143 ? -0.539 -5.374 -10.449 1.00 92.88 143 CYS A O 1
ATOM 1071 N N . GLU A 1 144 ? -2.436 -5.227 -11.634 1.00 92.62 144 GLU A N 1
ATOM 1072 C CA . GLU A 1 144 ? -2.256 -6.453 -12.423 1.00 92.62 144 GLU A CA 1
ATOM 1073 C C . GLU A 1 144 ? -1.715 -6.177 -13.834 1.00 92.62 144 GLU A C 1
ATOM 1075 O O . GLU A 1 144 ? -1.496 -7.110 -14.604 1.00 92.62 144 GLU A O 1
ATOM 1080 N N . HIS A 1 145 ? -1.492 -4.907 -14.186 1.00 90.25 145 HIS A N 1
ATOM 1081 C CA . HIS A 1 145 ? -0.880 -4.532 -15.457 1.00 90.25 145 HIS A CA 1
ATOM 1082 C C . HIS A 1 145 ? 0.608 -4.910 -15.475 1.00 90.25 145 HIS A C 1
ATOM 1084 O O . HIS A 1 145 ? 1.354 -4.611 -14.541 1.00 90.25 145 HIS A O 1
ATOM 1090 N N . GLU A 1 146 ? 1.057 -5.538 -16.562 1.00 86.19 146 GLU A N 1
ATOM 1091 C CA . GLU A 1 146 ? 2.449 -5.958 -16.718 1.00 86.19 146 GLU A CA 1
ATOM 1092 C C . GLU A 1 146 ? 3.395 -4.747 -16.708 1.00 86.19 146 GLU A C 1
ATOM 1094 O O . GLU A 1 146 ? 3.132 -3.719 -17.330 1.00 86.19 146 GLU A O 1
ATOM 1099 N N . GLY A 1 147 ? 4.494 -4.845 -15.959 1.00 84.69 147 GLY A N 1
ATOM 1100 C CA . GLY A 1 147 ? 5.476 -3.764 -15.838 1.00 84.69 147 GLY A CA 1
ATOM 1101 C C . GLY A 1 147 ? 5.073 -2.613 -14.908 1.00 84.69 147 GLY A C 1
ATOM 1102 O O . GLY A 1 147 ? 5.939 -1.800 -14.580 1.00 84.69 147 GLY A O 1
ATOM 1103 N N . THR A 1 148 ? 3.826 -2.574 -14.422 1.00 91.50 148 THR A N 1
ATOM 1104 C CA . THR A 1 148 ? 3.349 -1.592 -13.439 1.00 91.50 148 THR A CA 1
ATOM 1105 C C . THR A 1 148 ? 3.325 -2.206 -12.043 1.00 91.50 148 THR A C 1
ATOM 1107 O O . THR A 1 148 ? 2.781 -3.287 -11.840 1.00 91.50 148 THR A O 1
ATOM 1110 N N . SER A 1 149 ? 3.863 -1.501 -11.047 1.00 90.50 149 SER A N 1
ATOM 1111 C CA . SER A 1 149 ? 3.806 -1.960 -9.653 1.00 90.50 149 SER A CA 1
ATOM 1112 C C . SER A 1 149 ? 3.496 -0.817 -8.703 1.00 90.50 149 SER A C 1
ATOM 1114 O O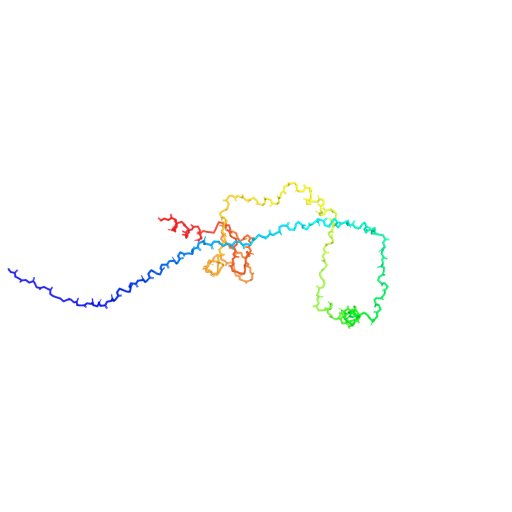 . SER A 1 149 ? 4.086 0.256 -8.806 1.00 90.50 149 SER A O 1
ATOM 1116 N N . ILE A 1 150 ? 2.605 -1.069 -7.743 1.00 92.94 150 ILE A N 1
ATOM 1117 C CA . ILE A 1 150 ? 2.407 -0.188 -6.587 1.00 92.94 150 ILE A CA 1
ATOM 1118 C C . ILE A 1 150 ? 3.552 -0.480 -5.615 1.00 92.94 150 ILE A C 1
ATOM 1120 O O . ILE A 1 150 ? 3.767 -1.638 -5.262 1.00 92.94 150 ILE A O 1
ATOM 1124 N N . LEU A 1 151 ? 4.323 0.544 -5.253 1.00 91.50 151 LEU A N 1
ATOM 1125 C CA . LEU A 1 151 ? 5.498 0.422 -4.388 1.00 91.50 151 LEU A CA 1
ATOM 1126 C C . LEU A 1 151 ? 5.140 0.676 -2.924 1.00 91.50 151 LEU A C 1
ATOM 1128 O O . LEU A 1 151 ? 5.576 -0.061 -2.047 1.00 91.50 151 LEU A O 1
ATOM 1132 N N . GLU A 1 152 ? 4.339 1.711 -2.668 1.00 91.19 152 GLU A N 1
ATOM 1133 C CA . GLU A 1 152 ? 4.028 2.170 -1.314 1.00 91.19 152 GLU A CA 1
ATOM 1134 C C . GLU A 1 152 ? 2.697 2.939 -1.280 1.00 91.19 152 GLU A C 1
ATOM 1136 O O . GLU A 1 152 ? 2.313 3.584 -2.261 1.00 91.19 152 GLU A O 1
ATOM 1141 N N . LEU A 1 153 ? 1.994 2.890 -0.144 1.00 92.81 153 LEU A N 1
ATOM 1142 C CA . LEU A 1 153 ? 0.909 3.822 0.177 1.00 92.81 153 LEU A CA 1
ATOM 1143 C C . LEU A 1 153 ? 1.509 4.994 0.955 1.00 92.81 153 LEU A C 1
ATOM 1145 O O . LEU A 1 153 ? 1.845 4.838 2.124 1.00 92.81 153 LEU A O 1
ATOM 1149 N N . VAL A 1 154 ? 1.623 6.149 0.303 1.00 93.88 154 VAL A N 1
ATOM 1150 C CA . VAL A 1 154 ? 2.174 7.371 0.912 1.00 93.88 154 VAL A CA 1
ATOM 1151 C C . VAL A 1 154 ? 1.174 7.967 1.907 1.00 93.88 154 VAL A C 1
ATOM 1153 O O . VAL A 1 154 ? 1.556 8.459 2.963 1.00 93.88 154 VAL A O 1
ATOM 1156 N N . ASP A 1 155 ? -0.116 7.906 1.568 1.00 91.94 155 ASP A N 1
ATOM 1157 C CA . ASP A 1 155 ? -1.228 8.322 2.423 1.00 91.94 155 ASP A CA 1
ATOM 1158 C C . ASP A 1 155 ? -2.483 7.468 2.125 1.00 91.94 155 ASP A C 1
ATOM 1160 O O . ASP A 1 155 ? -2.488 6.600 1.249 1.00 91.94 155 ASP A O 1
ATOM 1164 N N . VAL A 1 156 ? -3.591 7.714 2.829 1.00 92.06 156 VAL A N 1
ATOM 1165 C CA . VAL A 1 156 ? -4.881 7.031 2.650 1.00 92.06 156 VAL A CA 1
ATOM 1166 C C . VAL A 1 156 ? -5.373 7.080 1.195 1.00 92.06 156 VAL A C 1
ATOM 1168 O O . VAL A 1 156 ? -5.984 6.110 0.716 1.00 92.06 156 VAL A O 1
ATOM 1171 N N . GLN A 1 157 ? -5.134 8.199 0.499 1.00 91.88 157 GLN A N 1
ATOM 1172 C CA . GLN A 1 157 ? -5.521 8.379 -0.908 1.00 91.88 157 GLN A CA 1
ATOM 1173 C C . GLN A 1 157 ? -4.352 8.334 -1.893 1.00 91.88 157 GLN A C 1
ATOM 1175 O O . GLN A 1 157 ? -4.596 8.064 -3.064 1.00 91.88 157 GLN A O 1
ATOM 1180 N N . THR A 1 158 ? -3.110 8.517 -1.450 1.00 93.12 158 THR A N 1
ATOM 1181 C CA . THR A 1 158 ? -1.957 8.639 -2.352 1.00 93.12 158 THR A CA 1
ATOM 1182 C C . THR A 1 158 ? -1.132 7.360 -2.386 1.00 93.12 158 THR A C 1
ATOM 1184 O O . THR A 1 158 ? -0.729 6.838 -1.346 1.00 93.12 158 THR A O 1
ATOM 1187 N N . VAL A 1 159 ? -0.842 6.868 -3.590 1.00 94.19 159 VAL A N 1
ATOM 1188 C CA . VAL A 1 159 ? 0.013 5.696 -3.819 1.00 94.19 159 VAL A CA 1
ATOM 1189 C C . VAL A 1 159 ? 1.196 6.050 -4.703 1.00 94.19 159 VAL A C 1
ATOM 1191 O O . VAL A 1 159 ? 1.052 6.783 -5.680 1.00 94.19 159 VAL A O 1
ATOM 1194 N N . LYS A 1 160 ? 2.357 5.487 -4.375 1.00 93.88 160 LYS A N 1
ATOM 1195 C CA . LYS A 1 160 ? 3.561 5.556 -5.198 1.00 93.88 160 LYS A CA 1
ATOM 1196 C C . LYS A 1 160 ? 3.560 4.375 -6.163 1.00 93.88 160 LYS A C 1
ATOM 1198 O O . LYS A 1 160 ? 3.555 3.219 -5.733 1.00 93.88 160 LYS A O 1
ATOM 1203 N N . VAL A 1 161 ? 3.541 4.653 -7.462 1.00 93.06 161 VAL A N 1
ATOM 1204 C CA . VAL A 1 161 ? 3.432 3.644 -8.526 1.00 93.06 161 VAL A CA 1
ATOM 1205 C C . VAL A 1 161 ? 4.598 3.785 -9.494 1.00 93.06 161 VAL A C 1
ATOM 1207 O O . VAL A 1 161 ? 5.012 4.893 -9.818 1.00 93.06 161 VAL A O 1
ATOM 1210 N N . ALA A 1 162 ? 5.120 2.654 -9.958 1.00 92.50 162 ALA A N 1
ATOM 1211 C CA . ALA A 1 162 ? 6.126 2.575 -11.007 1.00 92.50 162 ALA A CA 1
ATOM 1212 C C . ALA A 1 162 ? 5.483 2.212 -12.354 1.00 92.50 162 ALA A C 1
ATOM 1214 O O . ALA A 1 162 ? 4.705 1.257 -12.408 1.00 92.50 162 ALA A O 1
ATOM 1215 N N . ASN A 1 163 ? 5.860 2.923 -13.423 1.00 88.50 163 ASN A N 1
ATOM 1216 C CA . ASN A 1 163 ? 5.499 2.667 -14.824 1.00 88.50 163 ASN A CA 1
ATOM 1217 C C . ASN A 1 163 ? 3.983 2.496 -15.058 1.00 88.50 163 ASN A C 1
ATOM 1219 O O . ASN A 1 163 ? 3.545 1.493 -15.626 1.00 88.50 163 ASN A O 1
ATOM 1223 N N . CYS A 1 164 ? 3.156 3.427 -14.574 1.00 90.88 164 CYS A N 1
ATOM 1224 C CA . CYS A 1 164 ? 1.708 3.380 -14.797 1.00 90.88 164 CYS A CA 1
ATOM 1225 C C . CYS A 1 164 ? 1.350 4.000 -16.160 1.00 90.88 164 CYS A C 1
ATOM 1227 O O . CYS A 1 164 ? 1.423 5.222 -16.270 1.00 90.88 164 CYS A O 1
ATOM 1229 N N . PRO A 1 165 ? 0.915 3.227 -17.174 1.00 86.12 165 PRO A N 1
ATOM 1230 C CA . PRO A 1 165 ? 0.693 3.755 -18.524 1.00 86.12 165 PRO A CA 1
ATOM 1231 C C . PRO A 1 165 ? -0.322 4.904 -18.552 1.00 86.12 165 PRO A C 1
ATOM 1233 O O . PRO A 1 165 ? -0.057 5.923 -19.171 1.00 86.12 165 PRO A O 1
ATOM 1236 N N . VAL A 1 166 ? -1.409 4.796 -17.780 1.00 87.31 166 VAL A N 1
ATOM 1237 C CA . VAL A 1 166 ? -2.466 5.822 -17.706 1.00 87.31 166 VAL A CA 1
ATOM 1238 C C . VAL A 1 166 ? -1.919 7.185 -17.271 1.00 87.31 166 VAL A C 1
ATOM 1240 O O . VAL A 1 166 ? -2.326 8.216 -17.793 1.00 87.31 166 VAL A O 1
ATOM 1243 N N . VAL A 1 167 ? -0.993 7.188 -16.310 1.00 87.00 167 VAL A N 1
ATOM 1244 C CA . VAL A 1 167 ? -0.407 8.418 -15.759 1.00 87.00 167 VAL A CA 1
ATOM 1245 C C . VAL A 1 167 ? 0.590 9.007 -16.751 1.00 87.00 167 VAL A C 1
ATOM 1247 O O . VAL A 1 167 ? 0.558 10.204 -17.004 1.00 87.00 167 VAL A O 1
ATOM 1250 N N . LEU A 1 168 ? 1.414 8.156 -17.369 1.00 85.75 168 LEU A N 1
ATOM 1251 C CA . LEU A 1 168 ? 2.383 8.581 -18.382 1.00 85.75 168 LEU A CA 1
ATOM 1252 C C . LEU A 1 168 ? 1.700 9.176 -19.619 1.00 85.75 168 LEU A C 1
ATOM 1254 O O . LEU A 1 168 ? 2.189 10.141 -20.203 1.00 85.75 168 LEU A O 1
ATOM 1258 N N . GLU A 1 169 ? 0.558 8.613 -20.015 1.00 84.31 169 GLU A N 1
ATOM 1259 C CA . GLU A 1 169 ? -0.253 9.137 -21.110 1.00 84.31 169 GLU A CA 1
ATOM 1260 C C . GLU A 1 169 ? -0.855 10.510 -20.765 1.00 84.31 169 GLU A C 1
ATOM 1262 O O . GLU A 1 169 ? -0.749 11.415 -21.594 1.00 84.31 169 GLU A O 1
ATOM 1267 N N . GLU A 1 170 ? -1.431 10.696 -19.567 1.00 81.19 170 GLU A N 1
ATOM 1268 C CA . GLU A 1 170 ? -2.002 11.984 -19.120 1.00 81.19 170 GLU A CA 1
ATOM 1269 C C . GLU A 1 170 ? -0.921 13.083 -19.075 1.00 81.19 170 GLU A C 1
ATOM 1271 O O . GLU A 1 170 ? -1.080 14.112 -19.735 1.00 81.19 170 GLU A O 1
ATOM 1276 N N . GLU A 1 171 ? 0.234 12.813 -18.454 1.00 81.12 171 GLU A N 1
ATOM 1277 C CA . GLU A 1 171 ? 1.353 13.769 -18.374 1.00 81.12 171 GLU A CA 1
ATOM 1278 C C . GLU A 1 171 ? 1.873 14.165 -19.770 1.00 81.12 171 GLU A C 1
ATOM 1280 O O . GLU A 1 171 ? 2.123 15.338 -20.044 1.00 81.12 171 GLU A O 1
ATOM 1285 N N . SER A 1 172 ? 1.973 13.209 -20.704 1.00 74.75 172 SER A N 1
ATOM 1286 C CA . SER A 1 172 ? 2.437 13.488 -22.073 1.00 74.75 172 SER A CA 1
ATOM 1287 C C . SER A 1 172 ? 1.516 14.426 -22.867 1.00 74.75 172 SER A C 1
ATOM 1289 O O . SER A 1 172 ? 1.945 15.042 -23.847 1.00 74.75 172 SER A O 1
ATOM 1291 N N . ILE A 1 173 ? 0.241 14.511 -22.476 1.00 79.69 173 ILE A N 1
ATOM 1292 C CA . ILE A 1 173 ? -0.746 15.402 -23.088 1.00 79.69 173 ILE A CA 1
ATOM 1293 C C . ILE A 1 173 ? -0.664 16.798 -22.463 1.00 79.69 173 ILE A C 1
ATOM 1295 O O . ILE A 1 173 ? -0.869 17.775 -23.181 1.00 79.69 173 ILE A O 1
ATOM 1299 N N . GLU A 1 174 ? -0.373 16.890 -21.165 1.00 74.25 174 GLU A N 1
ATOM 1300 C CA . GLU A 1 174 ? -0.259 18.149 -20.418 1.00 74.25 174 GLU A CA 1
ATOM 1301 C C . GLU A 1 174 ? 1.037 18.915 -20.722 1.00 74.25 174 GLU A C 1
ATOM 1303 O O . GLU A 1 174 ? 1.024 20.144 -20.753 1.00 74.25 174 GLU A O 1
ATOM 1308 N N . ASP A 1 175 ? 2.136 18.213 -21.016 1.00 70.81 175 ASP A N 1
ATOM 1309 C CA . ASP A 1 175 ? 3.437 18.811 -21.369 1.00 70.81 175 ASP A CA 1
ATOM 1310 C C . ASP A 1 175 ? 3.508 19.351 -22.822 1.00 70.81 175 ASP A C 1
ATOM 1312 O O . ASP A 1 175 ? 4.574 19.746 -23.302 1.00 70.81 175 ASP A O 1
ATOM 1316 N N . ARG A 1 176 ? 2.384 19.364 -23.555 1.00 54.66 176 ARG A N 1
ATOM 1317 C CA . ARG A 1 176 ? 2.291 19.831 -24.951 1.00 54.66 176 ARG A CA 1
ATOM 1318 C C . ARG A 1 176 ? 1.530 21.144 -25.100 1.00 54.66 176 ARG A C 1
ATOM 1320 O O . ARG A 1 176 ? 2.089 22.054 -25.756 1.00 54.66 176 ARG A O 1
#

Secondary structure (DSSP, 8-state):
---------------------PPP--------------------------------------TTSTTHHHHHHTSTTSSHHHHHHTSPPP-PPPP-HHHHHHHHHH--S-------S--EEEEETTTTGGG-TTBPPTT---B-STT-EEEEE-SSSEEEEES-HHHHHHHHHHT-

InterPro domains:
  IPR058448 Domain of unknown function DUF8135 [PF26456] (121-170)

Foldseek 3Di:
DDDDDDDDDDDDDDDPDDPPPDDDDDDPDDDDDPPPPPPPPPPPPPVPPPPPPDPPPPPPPPCPPPCNVVVVVPPCPPCVVVVVVVDDDDDDDDDDPVVVVVVVVVCPDDPCPPVPVWDKDKDFCVVPVVPDPQADDPPDGFGNDPQKTFDDDPDPGITIITNDPVVVVVVVVVVD